Protein AF-A0A529XU99-F1 (afdb_monomer)

Radius of gyration: 20.39 Å; Cα contacts (8 Å, |Δi|>4): 176; chains: 1; bounding box: 46×32×47 Å

Solvent-accessible surface area (backbone atoms only — not comparable to full-atom values): 8512 Å² total; per-residue (Å²): 98,30,44,74,54,90,77,90,77,83,82,65,73,40,32,42,49,57,41,41,76,66,54,36,42,45,54,84,73,54,82,78,92,60,49,77,47,51,25,31,79,44,50,91,57,46,89,79,16,44,27,32,71,45,37,67,66,47,60,56,48,22,73,78,47,86,37,72,70,56,31,48,51,54,52,52,50,54,39,48,76,72,68,47,88,73,72,83,51,62,71,79,56,102,57,86,79,72,53,62,68,52,33,20,50,49,45,46,52,37,30,78,71,72,48,38,88,78,82,66,75,37,70,82,44,71,67,52,50,52,22,50,28,54,48,25,54,74,74,73,46,80,72,118

Mean predicted aligned error: 6.51 Å

Nearest PDB structures (foldseek):
  5ao8-assembly1_A  TM=6.076E-01  e=9.951E-11  Pseudomonas aeruginosa
  7qvd-assembly1_AAA  TM=6.090E-01  e=4.321E-11  Pseudomonas aeruginosa
  5ao7-assembly1_A  TM=6.031E-01  e=8.817E-10  Pseudomonas aeruginosa
  6tci-assembly1_A  TM=9.552E-01  e=7.234E-02  Bacillus cereus ATCC 14579
  4c2f-assembly1_A  TM=7.646E-01  e=6.409E-01  Bacillus subtilis subsp. subtilis str. 168

Sequence (144 aa):
EVTIPAGKLPGGAKTIAQWQALGVVRASGKPFKNLTDKATLKVPDGRGGPAFLMIRNFSVIKAYNNADKYALAVGLLADEIAGGTGLVQDWQRPFTKLSFEERQELQKRLSEHGYYDGKFDGKIGDGSKAAIMAYQAKVGLTQD

Structure (mmCIF, N/CA/C/O backbone):
data_AF-A0A529XU99-F1
#
_entry.id   AF-A0A529XU99-F1
#
loop_
_atom_site.group_PDB
_atom_site.id
_atom_site.type_symbol
_atom_site.label_atom_id
_atom_site.label_alt_id
_atom_site.label_comp_id
_atom_site.label_asym_id
_atom_site.label_entity_id
_atom_site.label_seq_id
_atom_site.pdbx_PDB_ins_code
_atom_site.Cartn_x
_atom_site.Cartn_y
_atom_site.Cartn_z
_atom_site.occupancy
_a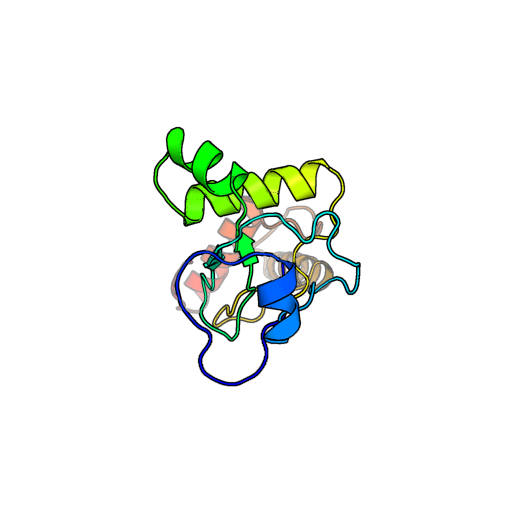tom_site.B_iso_or_equiv
_atom_site.auth_seq_id
_atom_site.auth_comp_id
_atom_site.auth_asym_id
_atom_site.auth_atom_id
_atom_site.pdbx_PDB_model_num
ATOM 1 N N . GLU A 1 1 ? 4.365 0.926 -7.347 1.00 95.94 1 GLU A N 1
ATOM 2 C CA . GLU A 1 1 ? 3.131 0.269 -7.819 1.00 95.94 1 GLU A CA 1
ATOM 3 C C . GLU A 1 1 ? 3.051 0.264 -9.346 1.00 95.94 1 GLU A C 1
ATOM 5 O O . GLU A 1 1 ? 3.596 1.166 -9.988 1.00 95.94 1 GLU A O 1
ATOM 10 N N . VAL A 1 2 ? 2.425 -0.760 -9.922 1.00 97.25 2 VAL A N 1
ATOM 11 C CA . VAL A 1 2 ? 2.213 -0.947 -11.362 1.00 97.25 2 VAL A CA 1
ATOM 12 C C . VAL A 1 2 ? 0.782 -1.394 -11.646 1.00 97.25 2 VAL A C 1
ATOM 14 O O . VAL A 1 2 ? 0.172 -2.050 -10.809 1.00 97.25 2 VAL A O 1
ATOM 17 N N . THR A 1 3 ? 0.278 -1.100 -12.841 1.00 96.94 3 THR A N 1
ATOM 18 C CA . THR A 1 3 ? -0.888 -1.793 -13.398 1.00 96.94 3 THR A CA 1
ATOM 19 C C . THR A 1 3 ? -0.415 -2.943 -14.283 1.00 96.94 3 THR A C 1
ATOM 21 O O . THR A 1 3 ? 0.680 -2.909 -14.856 1.00 96.94 3 THR A O 1
ATOM 24 N N . ILE A 1 4 ? -1.220 -4.003 -14.354 1.00 97.06 4 ILE A N 1
ATOM 25 C CA . ILE A 1 4 ? -0.891 -5.231 -15.083 1.00 97.06 4 ILE A CA 1
ATOM 26 C C . ILE A 1 4 ? -1.985 -5.548 -16.114 1.00 97.06 4 ILE A C 1
ATOM 28 O O . ILE A 1 4 ? -3.168 -5.451 -15.784 1.00 97.06 4 ILE A O 1
ATOM 32 N N . PRO A 1 5 ? -1.635 -5.953 -17.348 1.00 96.19 5 PRO A N 1
ATOM 33 C CA . PRO A 1 5 ? -2.618 -6.250 -18.387 1.00 96.19 5 PRO A CA 1
ATOM 34 C C . PRO A 1 5 ? -3.307 -7.580 -18.119 1.00 96.19 5 PRO A C 1
ATOM 36 O O . PRO A 1 5 ? -2.753 -8.430 -17.419 1.00 96.19 5 PRO A O 1
ATOM 39 N N . ALA A 1 6 ? -4.496 -7.776 -18.690 1.00 93.94 6 ALA A N 1
ATOM 40 C CA . ALA A 1 6 ? -5.258 -9.015 -18.561 1.00 93.94 6 ALA A CA 1
ATOM 41 C C . ALA A 1 6 ? -4.447 -10.259 -18.975 1.00 93.94 6 ALA A C 1
ATOM 43 O O . ALA A 1 6 ? -3.531 -10.196 -19.791 1.00 93.94 6 ALA A O 1
ATOM 44 N N . GLY A 1 7 ? -4.815 -11.411 -18.412 1.00 91.94 7 GLY A N 1
ATOM 45 C CA . GLY A 1 7 ? -4.169 -12.686 -18.714 1.00 91.94 7 GLY A CA 1
ATOM 46 C C . GLY A 1 7 ? -2.980 -13.027 -17.812 1.00 91.94 7 GLY A C 1
ATOM 47 O O . GLY A 1 7 ? -2.600 -12.292 -16.896 1.00 91.94 7 GLY A O 1
ATOM 48 N N . LYS A 1 8 ? -2.426 -14.222 -18.029 1.00 92.50 8 LYS A N 1
ATOM 49 C CA . LYS A 1 8 ? -1.350 -14.782 -17.208 1.00 92.50 8 LYS A CA 1
ATOM 50 C C . LYS A 1 8 ? -0.025 -14.099 -17.536 1.00 92.50 8 LYS A C 1
ATOM 52 O O . LYS A 1 8 ? 0.401 -14.085 -18.685 1.00 92.50 8 LYS A O 1
ATOM 57 N N . LEU A 1 9 ? 0.651 -13.603 -16.504 1.00 95.88 9 LEU A N 1
ATOM 58 C CA . LEU A 1 9 ? 2.009 -13.080 -16.614 1.00 95.88 9 LEU A CA 1
ATOM 59 C C . LEU A 1 9 ? 3.035 -14.143 -16.193 1.00 95.88 9 LEU A C 1
ATOM 61 O O . LEU A 1 9 ? 2.731 -15.002 -15.359 1.00 95.88 9 LEU A O 1
ATOM 65 N N . PRO A 1 10 ? 4.246 -14.116 -16.772 1.00 94.88 10 PRO A N 1
ATOM 66 C CA . PRO A 1 10 ? 5.308 -15.048 -16.417 1.00 94.88 10 PRO A CA 1
ATOM 67 C C . PRO A 1 10 ? 5.769 -14.849 -14.969 1.00 9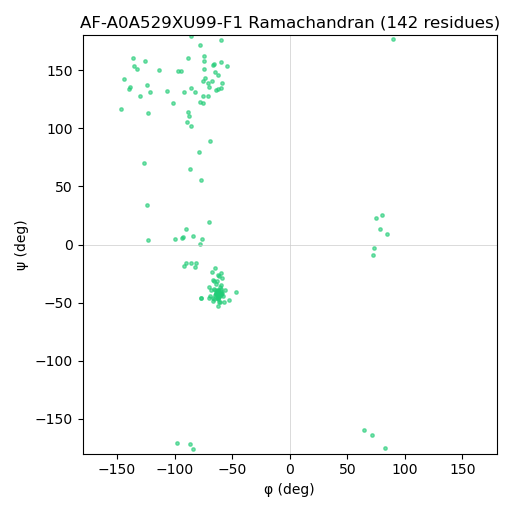4.88 10 PRO A C 1
ATOM 69 O O . PRO A 1 10 ? 5.778 -13.735 -14.457 1.00 94.88 10 PRO A O 1
ATOM 72 N N . GLY A 1 11 ? 6.195 -15.930 -14.316 1.00 93.56 11 GLY A N 1
ATOM 73 C CA . GLY A 1 11 ? 6.849 -15.854 -13.009 1.00 93.56 11 GLY A CA 1
ATOM 74 C C . GLY A 1 11 ? 8.320 -15.430 -13.102 1.00 93.56 11 GLY A C 1
ATOM 75 O O . GLY A 1 11 ? 8.911 -15.382 -14.184 1.00 93.56 11 GLY A O 1
ATOM 76 N N . GLY A 1 12 ? 8.924 -15.183 -11.939 1.00 94.81 12 GLY A N 1
ATOM 77 C CA . GLY A 1 12 ? 10.356 -14.912 -11.802 1.00 94.81 12 GLY A CA 1
ATOM 78 C C . GLY A 1 12 ? 10.768 -13.464 -12.083 1.00 94.81 12 GLY A C 1
ATOM 79 O O . GLY A 1 12 ? 9.942 -12.573 -12.275 1.00 94.81 12 GLY A O 1
ATOM 80 N N . ALA A 1 13 ? 12.081 -13.236 -12.064 1.00 97.12 13 ALA A N 1
ATOM 81 C CA . ALA A 1 13 ? 12.668 -11.920 -12.277 1.00 97.12 13 ALA A CA 1
ATOM 82 C C . ALA A 1 13 ? 12.858 -11.619 -13.772 1.00 97.12 13 ALA A C 1
ATOM 84 O O . ALA A 1 13 ? 13.387 -12.441 -14.522 1.00 97.12 13 ALA A O 1
ATOM 85 N N . LYS A 1 14 ? 12.485 -10.407 -14.186 1.00 98.31 14 LYS A N 1
ATOM 86 C CA . LYS A 1 14 ? 12.718 -9.852 -15.531 1.00 98.31 14 LYS A CA 1
ATOM 87 C C . LYS A 1 14 ? 13.190 -8.413 -15.424 1.00 98.31 14 LYS A C 1
ATOM 89 O O . LYS A 1 14 ? 13.002 -7.792 -14.377 1.00 98.31 14 LYS A O 1
ATOM 94 N N . THR A 1 15 ? 13.808 -7.885 -16.474 1.00 98.31 15 THR A N 1
ATOM 95 C CA . THR A 1 15 ? 14.136 -6.456 -16.498 1.00 98.31 15 THR A CA 1
ATOM 96 C C . THR A 1 15 ? 12.858 -5.620 -16.547 1.00 98.31 15 THR A C 1
ATOM 98 O O . THR A 1 15 ? 11.822 -6.080 -17.033 1.00 98.31 15 THR A O 1
ATOM 101 N N . ILE A 1 16 ? 12.913 -4.382 -16.063 1.00 98.19 16 ILE A N 1
ATOM 102 C CA . ILE A 1 16 ? 11.789 -3.449 -16.182 1.00 98.19 16 ILE A CA 1
ATOM 103 C C . ILE A 1 16 ? 11.370 -3.270 -17.653 1.00 98.19 16 ILE A C 1
ATOM 105 O O . ILE A 1 16 ? 10.175 -3.288 -17.935 1.00 98.19 16 ILE A O 1
ATOM 109 N N . ALA A 1 17 ? 12.317 -3.204 -18.598 1.00 98.25 17 ALA A N 1
ATOM 110 C CA . ALA A 1 17 ? 12.014 -3.156 -20.034 1.00 98.25 17 ALA A CA 1
ATOM 111 C C . ALA A 1 17 ? 11.185 -4.363 -20.507 1.00 98.25 17 ALA A C 1
ATOM 113 O O . ALA A 1 17 ? 10.209 -4.210 -21.236 1.00 98.25 17 ALA A O 1
ATOM 114 N N . GLN A 1 18 ? 11.546 -5.572 -20.065 1.00 98.38 18 GLN A N 1
ATOM 115 C CA . GLN A 1 18 ? 10.800 -6.788 -20.393 1.00 98.38 18 GLN A CA 1
ATOM 116 C C . GLN A 1 18 ? 9.396 -6.768 -19.783 1.00 98.38 18 GLN A C 1
ATOM 118 O O . GLN A 1 18 ? 8.447 -7.194 -20.430 1.00 98.38 18 GLN A O 1
ATOM 123 N N . TRP A 1 19 ? 9.242 -6.258 -18.558 1.00 98.31 19 TRP A N 1
ATOM 124 C CA . TRP A 1 19 ? 7.924 -6.078 -17.950 1.00 98.31 19 TRP A CA 1
ATOM 125 C C . TRP A 1 19 ? 7.062 -5.072 -18.716 1.00 98.31 19 TRP A C 1
ATOM 127 O O . TRP A 1 19 ? 5.886 -5.345 -18.947 1.00 98.31 19 TRP A O 1
ATOM 137 N N . GLN A 1 20 ? 7.641 -3.960 -19.171 1.00 97.31 20 GLN A N 1
ATOM 138 C CA . GLN A 1 20 ? 6.934 -2.994 -20.013 1.00 97.31 20 GLN A CA 1
ATOM 139 C C . GLN A 1 20 ? 6.509 -3.588 -21.355 1.00 97.31 20 GLN A C 1
ATOM 141 O O . GLN A 1 20 ? 5.377 -3.372 -21.776 1.00 97.31 20 GLN A O 1
ATOM 146 N N . ALA A 1 21 ? 7.368 -4.386 -21.995 1.00 97.38 21 ALA A N 1
ATOM 147 C CA . ALA A 1 21 ? 7.021 -5.102 -23.224 1.00 97.38 21 ALA A CA 1
ATOM 148 C C . ALA A 1 21 ? 5.873 -6.109 -23.017 1.00 97.38 21 ALA A C 1
ATOM 150 O O . ALA A 1 21 ? 5.126 -6.400 -23.945 1.00 97.38 21 ALA A O 1
ATOM 151 N N . LEU A 1 22 ? 5.703 -6.608 -21.789 1.00 97.69 22 LEU A N 1
ATOM 152 C CA . LEU A 1 22 ? 4.570 -7.439 -21.380 1.00 97.69 22 LEU A CA 1
ATOM 153 C C . LEU A 1 22 ? 3.336 -6.620 -20.970 1.00 97.69 22 LEU A C 1
ATOM 155 O O . LEU A 1 22 ? 2.393 -7.208 -20.455 1.00 97.69 22 LEU A O 1
ATOM 159 N N . GLY A 1 23 ? 3.339 -5.296 -21.156 1.00 96.75 23 GLY A N 1
ATOM 160 C CA . GLY A 1 23 ? 2.224 -4.391 -20.865 1.00 96.75 23 GLY A CA 1
ATOM 161 C C . GLY A 1 23 ? 2.129 -3.916 -19.412 1.00 96.75 23 GLY A C 1
ATOM 162 O O . GLY A 1 23 ? 1.139 -3.288 -19.045 1.00 96.75 23 GLY A O 1
ATOM 163 N N . VAL A 1 24 ? 3.129 -4.196 -18.569 1.00 97.44 24 VAL A N 1
ATOM 164 C CA . VAL A 1 24 ? 3.175 -3.682 -17.191 1.00 97.44 24 VAL A CA 1
ATOM 165 C C . VAL A 1 24 ? 3.631 -2.224 -17.202 1.00 97.44 24 VAL A C 1
ATOM 167 O O . VAL A 1 24 ? 4.733 -1.915 -17.658 1.00 97.44 24 VAL A O 1
ATOM 170 N N . VAL A 1 25 ? 2.826 -1.321 -16.647 1.00 96.00 25 VAL A N 1
ATOM 171 C CA . VAL A 1 25 ? 3.134 0.120 -16.607 1.00 96.00 25 VAL A CA 1
ATOM 172 C C . VAL A 1 25 ? 3.073 0.653 -15.181 1.00 96.00 25 VAL A C 1
ATOM 174 O O . VAL A 1 25 ? 2.455 0.048 -14.308 1.00 96.00 25 VAL A O 1
ATOM 177 N N . ARG A 1 26 ? 3.737 1.779 -14.892 1.00 95.56 26 ARG A N 1
ATOM 178 C CA . ARG A 1 26 ? 3.612 2.403 -13.565 1.00 95.56 26 ARG A CA 1
ATOM 179 C C . ARG A 1 26 ? 2.181 2.870 -13.340 1.00 95.56 26 ARG A C 1
ATOM 181 O O . ARG A 1 26 ? 1.640 3.592 -14.170 1.00 95.56 26 ARG A O 1
ATOM 188 N N . ALA A 1 27 ? 1.634 2.556 -12.167 1.00 95.38 27 ALA A N 1
ATOM 189 C CA . ALA A 1 27 ? 0.288 2.983 -11.795 1.00 95.38 27 ALA A CA 1
ATOM 190 C C . ALA A 1 27 ? 0.166 4.515 -11.712 1.00 95.38 27 ALA A C 1
ATOM 192 O O . ALA A 1 27 ? -0.863 5.074 -12.058 1.00 95.38 27 ALA A O 1
ATOM 193 N N . SER A 1 28 ? 1.248 5.211 -11.347 1.00 90.69 28 SER A N 1
ATOM 194 C CA . SER A 1 28 ? 1.283 6.677 -11.284 1.00 90.69 28 SER A CA 1
ATOM 195 C C . SER A 1 28 ? 1.420 7.381 -12.642 1.00 90.69 28 SER A C 1
ATOM 197 O O . SER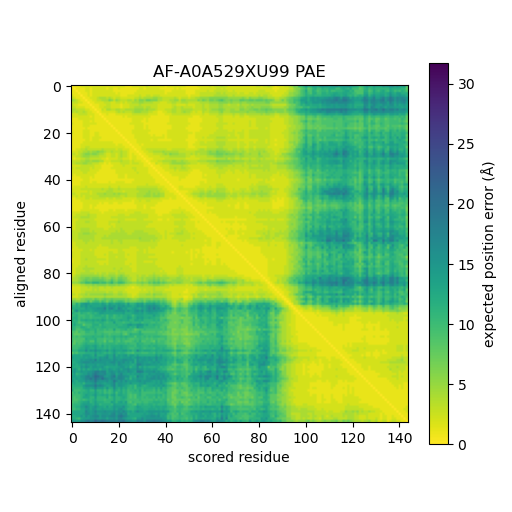 A 1 28 ? 1.573 8.599 -12.674 1.00 90.69 28 SER A O 1
ATOM 199 N N . GLY A 1 29 ? 1.489 6.644 -13.758 1.00 90.44 29 GLY A N 1
ATOM 200 C CA . GLY A 1 29 ? 1.712 7.197 -15.102 1.00 90.44 29 GLY A CA 1
ATOM 201 C C . GLY A 1 29 ? 3.135 7.709 -15.381 1.00 90.44 29 GLY A C 1
ATOM 202 O O . GLY A 1 29 ? 3.473 7.999 -16.525 1.00 90.44 29 GLY A O 1
ATOM 203 N N . LYS A 1 30 ? 4.010 7.792 -14.368 1.00 89.88 30 LYS A N 1
ATOM 204 C CA . LYS A 1 30 ? 5.411 8.226 -14.527 1.00 89.88 30 LYS A CA 1
ATOM 205 C C . LYS A 1 30 ? 6.276 7.137 -15.190 1.00 89.88 30 LYS A C 1
ATOM 207 O O . LYS A 1 30 ? 6.041 5.951 -14.957 1.00 89.88 30 LYS A O 1
ATOM 212 N N . PRO A 1 31 ? 7.340 7.488 -15.935 1.00 91.88 31 PRO A N 1
ATOM 213 C CA . PRO A 1 31 ? 8.261 6.493 -16.480 1.00 91.88 31 PRO A CA 1
ATOM 214 C C . PRO A 1 31 ? 9.028 5.749 -15.374 1.00 91.88 31 PRO A C 1
ATOM 216 O O . PRO A 1 31 ? 9.237 6.246 -14.261 1.00 91.88 31 PRO A O 1
ATOM 219 N N . PHE A 1 32 ? 9.482 4.529 -15.666 1.00 93.44 32 PHE A N 1
ATOM 220 C CA . PHE A 1 32 ? 10.480 3.871 -14.823 1.00 93.44 32 PHE A CA 1
ATOM 221 C C . PHE A 1 32 ? 11.845 4.549 -14.989 1.00 93.44 32 PHE A C 1
ATOM 223 O O . PHE A 1 32 ? 12.228 4.890 -16.100 1.00 93.44 32 PHE A O 1
ATOM 230 N N . LYS A 1 33 ? 12.580 4.724 -13.882 1.00 91.50 33 LYS A N 1
ATOM 231 C CA . LYS A 1 33 ? 13.902 5.372 -13.892 1.00 91.50 33 LYS A CA 1
ATOM 232 C C . LYS A 1 33 ? 14.970 4.507 -14.575 1.00 91.50 33 LYS A C 1
ATOM 234 O O . LYS A 1 33 ? 15.699 5.003 -15.420 1.00 91.50 33 LYS A O 1
ATOM 239 N N . ASN A 1 34 ? 15.018 3.217 -14.235 1.00 94.75 34 ASN A N 1
ATOM 240 C CA . ASN A 1 34 ? 16.030 2.277 -14.715 1.00 94.75 34 ASN A CA 1
ATOM 241 C C . ASN A 1 34 ? 15.357 1.088 -15.402 1.00 94.75 34 ASN A C 1
ATOM 243 O O . ASN A 1 34 ? 14.681 0.288 -14.754 1.00 94.75 34 ASN A O 1
ATOM 247 N N . LEU A 1 35 ? 15.544 0.957 -16.714 1.00 96.50 35 LEU A N 1
ATOM 248 C CA . LEU A 1 35 ? 14.899 -0.103 -17.497 1.00 96.50 35 LEU A CA 1
ATOM 249 C C . LEU A 1 35 ? 15.627 -1.454 -17.423 1.00 96.50 35 LEU A C 1
ATOM 251 O O . LEU A 1 35 ? 15.038 -2.501 -17.699 1.00 96.50 35 LEU A O 1
ATOM 255 N N . THR A 1 36 ? 16.899 -1.436 -17.031 1.00 97.50 36 THR A N 1
ATOM 256 C CA . THR A 1 36 ? 17.767 -2.614 -16.909 1.00 97.50 36 THR A CA 1
ATOM 257 C C . THR A 1 36 ? 17.635 -3.320 -15.561 1.00 97.50 36 THR A C 1
ATOM 259 O O . THR A 1 36 ? 18.032 -4.482 -15.446 1.00 97.50 36 THR A O 1
ATOM 262 N N . ASP A 1 37 ? 17.039 -2.663 -14.560 1.00 97.06 37 ASP A N 1
ATOM 263 C CA . ASP A 1 37 ? 16.830 -3.246 -13.238 1.00 97.06 37 ASP A CA 1
ATOM 264 C C . ASP A 1 37 ? 15.977 -4.508 -13.340 1.00 97.06 37 ASP A C 1
ATOM 266 O O . ASP A 1 37 ? 14.950 -4.542 -14.021 1.00 97.06 37 ASP A O 1
ATOM 270 N N . LYS A 1 38 ? 16.393 -5.562 -12.635 1.00 97.88 38 LYS A N 1
ATOM 271 C CA . LYS A 1 38 ? 15.585 -6.773 -12.503 1.00 97.88 38 LYS A CA 1
ATOM 272 C C . LYS A 1 38 ? 14.558 -6.590 -11.397 1.00 97.88 38 LYS A C 1
ATOM 274 O O . LYS A 1 38 ? 14.904 -6.219 -10.275 1.00 97.88 38 LYS A O 1
ATOM 279 N N . ALA A 1 39 ? 13.315 -6.930 -11.707 1.00 97.88 39 ALA A N 1
ATOM 280 C CA . ALA A 1 39 ? 12.217 -6.928 -10.764 1.00 97.88 39 ALA A CA 1
ATOM 281 C C . ALA A 1 39 ? 11.403 -8.219 -10.842 1.00 97.88 39 ALA A C 1
ATOM 283 O O . ALA A 1 39 ? 11.286 -8.842 -11.900 1.00 97.88 39 ALA A O 1
ATOM 284 N N . THR A 1 40 ? 10.808 -8.589 -9.713 1.00 97.56 40 THR A N 1
ATOM 285 C CA . THR A 1 40 ? 9.803 -9.653 -9.626 1.00 97.56 40 THR A CA 1
ATOM 286 C C . THR A 1 40 ? 8.436 -9.024 -9.411 1.00 97.56 40 THR A C 1
ATOM 288 O O . THR A 1 40 ? 8.282 -8.173 -8.534 1.00 97.56 40 THR A O 1
ATOM 291 N N . LEU A 1 41 ? 7.442 -9.452 -10.187 1.00 97.44 41 LEU A N 1
ATOM 292 C CA . LEU A 1 41 ? 6.061 -9.033 -9.984 1.00 97.44 41 LEU A CA 1
ATOM 293 C C .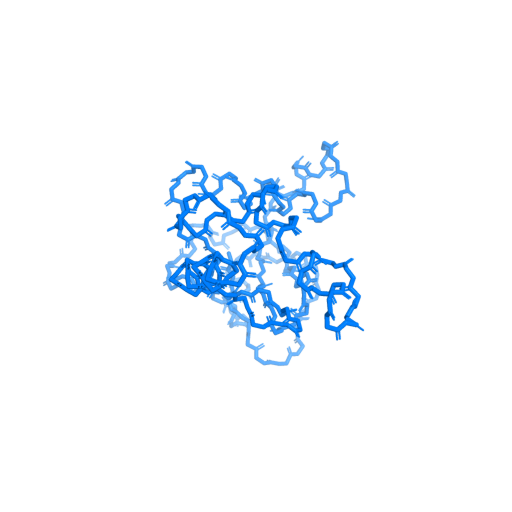 LEU A 1 41 ? 5.495 -9.665 -8.705 1.00 97.44 41 LEU A C 1
ATOM 295 O O . LEU A 1 41 ? 5.549 -10.883 -8.522 1.00 97.44 41 LEU A O 1
ATOM 299 N N . LYS A 1 42 ? 4.935 -8.832 -7.830 1.00 96.38 42 LYS A N 1
ATOM 300 C CA . LYS A 1 42 ? 4.215 -9.228 -6.619 1.00 96.38 42 LYS A CA 1
ATOM 301 C C . LYS A 1 42 ? 2.790 -8.686 -6.672 1.00 96.38 42 LYS A C 1
ATOM 303 O O . LYS A 1 42 ? 2.585 -7.505 -6.937 1.00 96.38 42 LYS A O 1
ATOM 308 N N . VAL A 1 43 ? 1.835 -9.570 -6.402 1.00 95.62 43 VAL A N 1
ATOM 309 C CA . VAL A 1 43 ? 0.385 -9.317 -6.386 1.00 95.62 43 VAL A CA 1
ATOM 310 C C . VAL A 1 43 ? -0.179 -9.774 -5.032 1.00 95.62 43 VAL A C 1
ATOM 312 O O . VAL A 1 43 ? -0.795 -10.834 -4.945 1.00 95.62 43 VAL A O 1
ATOM 315 N N . PRO A 1 44 ? 0.138 -9.053 -3.939 1.00 93.19 44 PRO A N 1
ATOM 316 C CA . PRO A 1 44 ? -0.144 -9.492 -2.566 1.00 93.19 44 PRO A CA 1
ATOM 317 C C . PRO A 1 44 ? -1.629 -9.724 -2.268 1.00 93.19 44 PRO A C 1
ATOM 319 O O . PRO A 1 44 ? -1.942 -10.509 -1.380 1.00 93.19 44 PRO A O 1
ATOM 322 N N . ASP A 1 45 ? -2.510 -9.075 -3.023 1.00 91.94 45 ASP A N 1
ATOM 323 C CA . ASP A 1 45 ? -3.966 -9.145 -2.886 1.00 91.94 45 ASP A CA 1
ATOM 324 C C . ASP A 1 45 ? -4.627 -9.585 -4.204 1.00 91.94 45 ASP A C 1
ATOM 326 O O . ASP A 1 45 ? -5.677 -9.113 -4.637 1.00 91.94 45 ASP A O 1
ATOM 330 N N . GLY A 1 46 ? -3.922 -10.455 -4.930 1.00 90.94 46 GLY A N 1
ATOM 331 C CA . GLY A 1 46 ? -4.330 -10.876 -6.260 1.00 90.94 46 GLY A CA 1
ATOM 332 C C . GLY A 1 46 ? -4.321 -9.726 -7.270 1.00 90.94 46 GLY A C 1
ATOM 333 O O . GLY A 1 46 ? -3.626 -8.724 -7.119 1.00 90.94 46 GLY A O 1
ATOM 334 N N . ARG A 1 47 ? -5.058 -9.912 -8.368 1.00 91.00 47 ARG A N 1
ATOM 335 C CA . ARG A 1 47 ? -5.063 -8.976 -9.506 1.00 91.00 47 ARG A CA 1
ATOM 336 C C . ARG A 1 47 ? -5.972 -7.766 -9.316 1.00 91.00 47 ARG A C 1
ATOM 338 O O . ARG A 1 47 ? -5.882 -6.837 -10.110 1.00 91.00 47 ARG A O 1
ATOM 345 N N . GLY A 1 48 ? -6.880 -7.831 -8.347 1.00 89.25 48 GLY A N 1
ATOM 346 C CA . GLY A 1 48 ? -7.839 -6.768 -8.077 1.00 89.25 48 GLY A CA 1
ATOM 347 C C . GLY A 1 48 ? -7.339 -5.723 -7.078 1.00 89.25 48 GLY A C 1
ATOM 348 O O . GLY A 1 48 ? -7.908 -4.635 -7.018 1.00 89.25 48 GLY A O 1
ATOM 349 N N . GLY A 1 49 ? -6.278 -6.038 -6.333 1.00 92.50 49 GLY A N 1
ATOM 350 C CA . GLY A 1 49 ? -5.561 -5.097 -5.478 1.00 92.50 49 GLY A CA 1
ATOM 351 C C . GLY A 1 49 ? -4.301 -4.524 -6.145 1.00 92.50 49 GLY A C 1
ATOM 352 O O . GLY A 1 49 ? -4.055 -4.745 -7.338 1.00 92.50 49 GLY A O 1
ATOM 353 N N . PRO A 1 50 ? -3.467 -3.800 -5.382 1.00 96.06 50 PRO A N 1
ATOM 354 C CA . PRO A 1 50 ? -2.253 -3.188 -5.903 1.00 96.06 50 PRO A CA 1
ATOM 355 C C . PRO A 1 50 ? -1.210 -4.234 -6.314 1.00 96.06 50 PRO A C 1
ATOM 357 O O . PRO A 1 50 ? -0.960 -5.223 -5.616 1.00 96.06 50 PRO A O 1
ATOM 360 N N . ALA A 1 51 ? -0.533 -3.972 -7.433 1.00 97.38 51 ALA A N 1
ATOM 361 C CA . ALA A 1 51 ? 0.570 -4.785 -7.933 1.00 97.38 51 ALA A CA 1
ATOM 362 C C . ALA A 1 51 ? 1.899 -4.018 -7.890 1.00 97.38 51 ALA A C 1
ATOM 364 O O . ALA A 1 51 ? 1.965 -2.794 -8.033 1.00 97.38 51 ALA A O 1
ATOM 365 N N . PHE A 1 52 ? 3.003 -4.744 -7.713 1.00 97.44 52 PHE A N 1
ATOM 366 C CA . PHE A 1 52 ? 4.319 -4.144 -7.506 1.00 97.44 52 PHE A CA 1
ATOM 367 C C . PHE A 1 52 ? 5.409 -4.882 -8.279 1.00 97.44 52 PHE A C 1
ATOM 369 O O . PHE A 1 52 ? 5.503 -6.106 -8.230 1.00 97.44 52 PHE A O 1
ATOM 376 N N . LEU A 1 53 ? 6.290 -4.126 -8.933 1.00 97.62 53 LEU A N 1
ATOM 377 C CA . LEU A 1 53 ? 7.574 -4.639 -9.405 1.00 97.62 53 LEU A CA 1
ATOM 378 C C . LEU A 1 53 ? 8.617 -4.447 -8.301 1.00 97.62 53 LEU A C 1
ATOM 380 O O . LEU A 1 53 ? 9.071 -3.330 -8.058 1.00 97.62 53 LEU A O 1
ATOM 384 N N . MET A 1 54 ? 8.986 -5.542 -7.636 1.00 96.69 54 MET A N 1
ATOM 385 C CA . MET A 1 54 ? 9.961 -5.545 -6.546 1.00 96.69 54 MET A CA 1
ATOM 386 C C . MET A 1 54 ? 11.376 -5.721 -7.082 1.00 96.69 54 MET A C 1
ATOM 388 O O . MET A 1 54 ? 11.714 -6.781 -7.612 1.00 96.69 54 MET A O 1
ATOM 392 N N . ILE A 1 55 ? 12.195 -4.683 -6.930 1.00 96.19 55 ILE A N 1
ATOM 393 C CA . ILE A 1 55 ? 13.613 -4.670 -7.311 1.00 96.19 55 ILE A CA 1
ATOM 394 C C . ILE A 1 55 ? 14.508 -5.230 -6.196 1.00 96.19 55 ILE A C 1
ATOM 396 O O . ILE A 1 55 ? 14.037 -5.570 -5.112 1.00 96.19 55 ILE A O 1
ATOM 400 N N . ARG A 1 56 ? 15.824 -5.283 -6.444 1.00 95.75 56 ARG A N 1
ATOM 401 C CA . ARG A 1 56 ? 16.839 -5.833 -5.525 1.00 95.75 56 ARG A CA 1
ATOM 402 C C . ARG A 1 56 ? 16.705 -5.354 -4.074 1.00 95.75 56 ARG A C 1
ATOM 404 O O . ARG A 1 56 ? 16.849 -6.172 -3.170 1.00 95.75 56 ARG A O 1
ATOM 411 N N . ASN A 1 57 ? 16.398 -4.075 -3.846 1.00 95.00 57 ASN A N 1
ATOM 412 C CA . ASN A 1 57 ? 16.272 -3.524 -2.491 1.00 95.00 57 ASN A CA 1
ATOM 413 C C . ASN A 1 57 ? 15.165 -4.196 -1.667 1.00 95.00 57 ASN A C 1
ATOM 415 O O . ASN A 1 57 ? 15.297 -4.298 -0.453 1.00 95.00 57 ASN A O 1
ATOM 419 N N . PHE A 1 58 ? 14.127 -4.740 -2.305 1.00 96.56 58 PHE A N 1
ATOM 420 C CA . PHE A 1 58 ? 13.112 -5.528 -1.608 1.00 96.56 58 PHE A CA 1
ATOM 421 C C . PHE A 1 58 ? 13.721 -6.772 -0.947 1.00 96.56 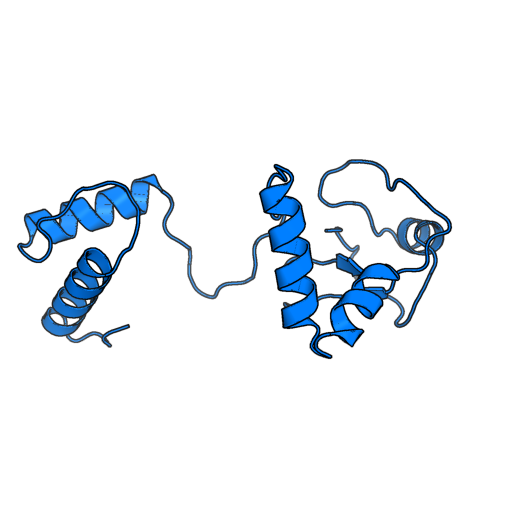58 PHE A C 1
ATOM 423 O O . PHE A 1 58 ? 13.461 -7.051 0.220 1.00 96.56 58 PHE A O 1
ATOM 430 N N . SER A 1 59 ? 14.598 -7.488 -1.658 1.00 94.06 59 SER A N 1
ATOM 431 C CA . SER A 1 59 ? 15.319 -8.639 -1.101 1.00 94.06 59 SER A CA 1
ATOM 432 C C . SER A 1 59 ? 16.307 -8.238 -0.004 1.00 94.06 59 SER A C 1
ATOM 434 O O . SER A 1 59 ? 16.530 -9.018 0.915 1.00 94.06 59 SER A O 1
ATOM 436 N N . VAL A 1 60 ? 16.875 -7.029 -0.075 1.00 97.19 60 VAL A N 1
ATOM 437 C CA . VAL A 1 60 ? 17.749 -6.490 0.981 1.00 97.19 60 VAL A CA 1
ATOM 438 C C . VAL A 1 60 ? 16.954 -6.240 2.262 1.00 97.19 60 VAL A C 1
ATOM 440 O O . VAL A 1 60 ? 17.374 -6.683 3.323 1.00 97.19 60 VAL A O 1
ATOM 443 N N . ILE A 1 61 ? 15.770 -5.626 2.173 1.00 97.19 61 ILE A N 1
ATOM 444 C CA . ILE A 1 61 ? 14.880 -5.446 3.335 1.00 97.19 61 ILE A CA 1
ATOM 445 C C . ILE A 1 61 ? 14.489 -6.806 3.927 1.00 97.19 61 ILE A C 1
ATOM 447 O O . ILE A 1 61 ? 14.483 -6.989 5.143 1.00 97.19 61 ILE A O 1
ATOM 451 N N . LYS A 1 62 ? 14.228 -7.798 3.069 1.00 96.06 62 LYS A N 1
ATOM 452 C CA . LYS A 1 62 ? 13.912 -9.160 3.511 1.00 96.06 62 LYS A CA 1
ATOM 453 C C . LYS A 1 62 ? 15.055 -9.878 4.228 1.00 96.06 62 LYS A C 1
ATOM 455 O O . LYS A 1 62 ? 14.788 -10.837 4.945 1.00 96.06 62 LYS A O 1
ATOM 460 N N . ALA A 1 63 ? 16.304 -9.446 4.057 1.00 96.31 63 ALA A N 1
ATOM 461 C CA . ALA A 1 63 ? 17.420 -9.998 4.821 1.00 96.31 63 ALA A CA 1
ATOM 462 C C . ALA A 1 63 ? 17.330 -9.630 6.314 1.00 96.31 63 ALA A C 1
ATOM 464 O O . ALA A 1 63 ? 17.858 -10.359 7.146 1.00 96.31 63 ALA A O 1
ATOM 465 N N . TYR A 1 64 ? 16.627 -8.542 6.652 1.00 96.25 64 TYR A N 1
ATOM 466 C CA . TYR A 1 64 ? 16.323 -8.175 8.035 1.00 96.25 64 TYR A CA 1
ATOM 467 C C . TYR A 1 64 ? 15.186 -9.032 8.610 1.00 96.25 64 TYR A C 1
ATOM 469 O O . TYR A 1 64 ? 15.280 -9.555 9.716 1.00 96.25 64 TYR A O 1
ATOM 477 N N . ASN A 1 65 ? 14.111 -9.205 7.838 1.00 96.38 65 ASN A N 1
ATOM 478 C CA . ASN A 1 65 ? 13.007 -10.104 8.160 1.00 96.38 65 ASN A CA 1
ATOM 479 C C . ASN A 1 65 ? 12.438 -10.695 6.866 1.00 96.38 65 ASN A C 1
ATOM 481 O O . ASN A 1 65 ? 11.903 -9.969 6.023 1.00 96.38 65 ASN A O 1
ATOM 485 N N . ASN A 1 66 ? 12.540 -12.019 6.716 1.00 96.12 66 ASN A N 1
ATOM 486 C CA . ASN A 1 66 ? 12.211 -12.737 5.484 1.00 96.12 66 ASN A CA 1
ATOM 487 C C . ASN A 1 66 ? 10.694 -12.920 5.273 1.00 96.12 66 ASN A C 1
ATOM 489 O O . ASN A 1 66 ? 10.203 -14.028 5.065 1.00 96.12 66 ASN A O 1
ATOM 493 N N . ALA A 1 67 ? 9.945 -11.819 5.281 1.00 95.44 67 ALA A N 1
ATOM 494 C CA . ALA A 1 67 ? 8.513 -11.782 5.028 1.00 95.44 67 ALA A CA 1
ATOM 495 C C . ALA A 1 67 ? 8.172 -10.714 3.978 1.00 95.44 67 ALA A C 1
ATOM 497 O O . ALA A 1 67 ? 8.522 -9.543 4.118 1.00 95.44 67 ALA A O 1
ATOM 498 N N . ASP A 1 68 ? 7.435 -11.100 2.930 1.00 94.19 68 ASP A N 1
ATOM 499 C CA . ASP A 1 68 ? 7.042 -10.175 1.854 1.00 94.19 68 ASP A CA 1
ATOM 500 C C . ASP A 1 68 ? 6.155 -9.034 2.376 1.00 94.19 68 ASP A C 1
ATOM 502 O O . ASP A 1 68 ? 6.335 -7.888 1.972 1.00 94.19 68 ASP A O 1
ATOM 506 N N . LYS A 1 69 ? 5.232 -9.333 3.304 1.00 94.44 69 LYS A N 1
ATOM 507 C CA . LYS A 1 69 ? 4.365 -8.324 3.936 1.00 94.44 69 LYS A CA 1
ATOM 508 C C . LYS A 1 69 ? 5.177 -7.292 4.718 1.00 94.44 69 LYS A C 1
ATOM 510 O O . LYS A 1 69 ? 4.905 -6.103 4.608 1.00 94.44 69 LYS A O 1
ATOM 515 N N . TYR A 1 70 ? 6.191 -7.746 5.458 1.00 96.12 70 TYR A N 1
ATOM 516 C CA . TYR A 1 70 ? 7.092 -6.867 6.200 1.00 96.12 70 TYR A CA 1
ATOM 517 C C . TYR A 1 70 ? 7.862 -5.947 5.250 1.00 96.12 70 TYR A C 1
ATOM 519 O O . TYR A 1 70 ? 7.803 -4.729 5.387 1.00 96.12 70 TYR A O 1
ATOM 527 N N . ALA A 1 71 ? 8.530 -6.516 4.244 1.00 97.31 71 ALA A N 1
ATOM 528 C CA . ALA A 1 71 ? 9.331 -5.726 3.316 1.00 97.31 71 ALA A CA 1
ATOM 529 C C . ALA A 1 71 ? 8.484 -4.746 2.492 1.00 97.31 71 ALA A C 1
ATOM 531 O O . ALA A 1 71 ? 8.928 -3.634 2.210 1.00 97.31 71 ALA A O 1
ATOM 532 N N . LEU A 1 72 ? 7.251 -5.133 2.147 1.00 96.50 72 LEU A N 1
ATOM 533 C CA . LEU A 1 72 ? 6.301 -4.240 1.497 1.00 96.50 72 LEU A CA 1
ATOM 534 C C . LEU A 1 72 ? 5.892 -3.094 2.426 1.00 96.50 72 LEU A C 1
ATOM 536 O O . LEU A 1 72 ? 5.932 -1.947 1.997 1.00 96.50 72 LEU A O 1
ATOM 540 N N . ALA A 1 73 ? 5.552 -3.380 3.685 1.00 95.44 73 ALA A N 1
ATOM 541 C CA . ALA A 1 73 ? 5.188 -2.352 4.657 1.00 95.44 73 ALA A CA 1
ATOM 542 C C . ALA A 1 73 ? 6.328 -1.347 4.890 1.00 95.44 73 ALA A C 1
ATOM 544 O O . ALA A 1 73 ? 6.082 -0.146 4.895 1.00 95.44 73 ALA A O 1
ATOM 545 N N . VAL A 1 74 ? 7.575 -1.820 5.006 1.00 97.56 74 VAL A N 1
ATOM 546 C CA . VAL A 1 74 ? 8.762 -0.954 5.124 1.00 97.56 74 VAL A CA 1
ATOM 547 C C . VAL A 1 74 ? 8.925 -0.062 3.893 1.00 97.56 74 VAL A C 1
ATOM 549 O O . VAL A 1 74 ? 9.161 1.133 4.038 1.00 97.56 74 VAL A O 1
ATOM 552 N N . GLY A 1 75 ? 8.778 -0.620 2.686 1.00 95.75 75 GLY A N 1
ATOM 553 C CA . GLY A 1 75 ? 8.867 0.151 1.445 1.00 95.75 75 GLY A CA 1
ATOM 554 C C . GLY A 1 75 ? 7.779 1.221 1.333 1.00 95.75 75 GLY A C 1
ATOM 555 O O . GLY A 1 75 ? 8.088 2.370 1.040 1.00 95.75 75 GLY A O 1
ATOM 556 N N . LEU A 1 76 ? 6.527 0.861 1.632 1.00 95.25 76 LEU A N 1
ATOM 557 C CA . LEU A 1 76 ? 5.404 1.802 1.616 1.00 95.25 76 LEU A CA 1
ATOM 558 C C . LEU A 1 76 ? 5.580 2.910 2.660 1.00 95.25 76 LEU A C 1
ATOM 560 O O . LEU A 1 76 ? 5.384 4.075 2.343 1.00 95.25 76 LEU A O 1
ATOM 564 N N . LEU A 1 77 ? 6.009 2.571 3.879 1.00 95.62 77 LEU A N 1
ATOM 565 C CA . LEU A 1 77 ? 6.285 3.563 4.917 1.00 95.62 77 LEU A CA 1
ATOM 566 C C . LEU A 1 77 ? 7.409 4.524 4.507 1.00 95.62 77 LEU A C 1
ATOM 568 O O . LEU A 1 77 ? 7.303 5.723 4.742 1.00 95.62 77 LEU A O 1
ATOM 572 N N . ALA A 1 78 ? 8.480 4.015 3.892 1.00 95.94 78 ALA A N 1
ATOM 573 C CA . ALA A 1 78 ? 9.570 4.855 3.405 1.00 95.94 78 ALA A CA 1
ATOM 574 C C . ALA A 1 78 ? 9.099 5.827 2.308 1.00 95.94 78 ALA A C 1
ATOM 576 O O . ALA A 1 78 ? 9.489 6.994 2.329 1.00 95.94 78 ALA A O 1
ATOM 577 N N . ASP A 1 79 ? 8.237 5.367 1.394 1.00 93.00 79 ASP A N 1
ATOM 578 C CA . ASP A 1 79 ? 7.632 6.213 0.362 1.00 93.00 79 ASP A CA 1
ATOM 579 C C . ASP A 1 79 ? 6.737 7.306 0.981 1.00 93.00 79 ASP A C 1
ATOM 581 O O . ASP A 1 79 ? 6.833 8.463 0.578 1.00 93.00 79 ASP A O 1
ATOM 585 N N . GLU A 1 80 ? 5.922 6.978 1.991 1.00 93.25 80 GLU A N 1
ATOM 586 C CA . GLU A 1 80 ? 5.087 7.945 2.728 1.00 93.25 80 GLU A CA 1
ATOM 587 C C . GLU A 1 80 ? 5.931 9.001 3.459 1.00 93.25 80 GLU A C 1
ATOM 589 O O . GLU A 1 80 ? 5.683 10.199 3.331 1.00 93.25 80 GLU A O 1
ATOM 594 N N . ILE A 1 81 ? 6.985 8.583 4.171 1.00 95.38 81 ILE A N 1
ATOM 595 C CA . ILE A 1 81 ? 7.920 9.501 4.849 1.00 95.38 81 ILE A CA 1
ATOM 596 C C . ILE A 1 81 ? 8.591 10.446 3.840 1.00 95.38 81 ILE A C 1
ATOM 598 O O . ILE A 1 81 ? 8.827 11.613 4.146 1.00 95.38 81 ILE A O 1
ATOM 602 N N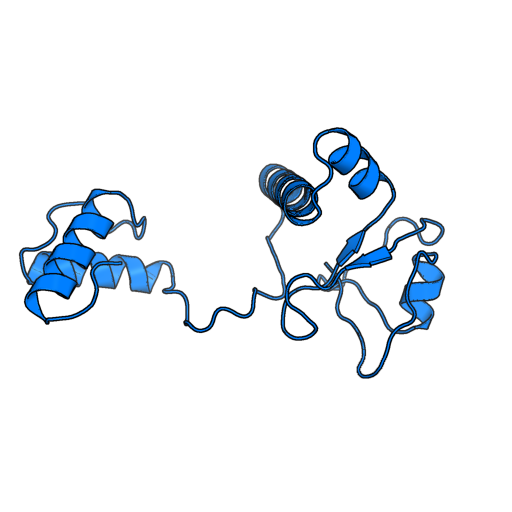 . ALA A 1 82 ? 8.871 9.967 2.625 1.00 94.50 82 ALA A N 1
ATOM 603 C CA . ALA A 1 82 ? 9.437 10.769 1.544 1.00 94.50 82 ALA A CA 1
ATOM 604 C C . ALA A 1 82 ? 8.417 11.703 0.852 1.00 94.50 82 ALA A C 1
ATOM 606 O O . ALA A 1 82 ? 8.769 12.359 -0.131 1.00 94.50 82 ALA A O 1
ATOM 607 N N . GLY A 1 83 ? 7.171 11.773 1.336 1.00 91.56 83 GLY A N 1
ATOM 608 C CA . GLY A 1 83 ? 6.107 12.598 0.758 1.00 91.56 83 GLY A CA 1
ATOM 609 C C . GLY A 1 83 ? 5.429 11.969 -0.462 1.00 91.56 83 GLY A C 1
ATOM 610 O O . GLY A 1 83 ? 4.923 12.681 -1.331 1.00 91.56 83 GLY A O 1
ATOM 611 N N . GLY A 1 84 ? 5.458 10.640 -0.571 1.00 86.56 84 GLY A N 1
ATOM 612 C CA . GLY A 1 84 ? 4.697 9.891 -1.562 1.00 86.56 84 GLY A CA 1
ATOM 613 C C . GLY A 1 84 ? 3.188 10.115 -1.427 1.00 86.56 84 GLY A C 1
ATOM 614 O O . GLY A 1 84 ? 2.679 10.485 -0.377 1.00 86.56 84 GLY A O 1
ATOM 615 N N . THR A 1 85 ? 2.454 9.884 -2.513 1.00 83.75 85 THR A N 1
ATOM 616 C CA . THR A 1 85 ? 0.996 10.094 -2.582 1.00 83.75 85 THR A CA 1
ATOM 617 C C . THR A 1 85 ? 0.185 8.853 -2.190 1.00 83.75 85 THR A C 1
ATOM 619 O O . THR A 1 85 ? -0.998 8.780 -2.511 1.00 83.75 85 THR A O 1
ATOM 622 N N . GLY A 1 86 ? 0.819 7.849 -1.581 1.00 89.19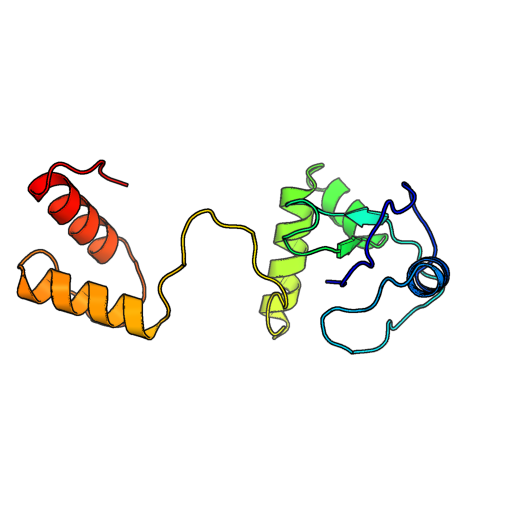 86 GLY A N 1
ATOM 623 C CA . GLY A 1 86 ? 0.220 6.544 -1.309 1.00 89.19 86 GLY A CA 1
ATOM 624 C C . GLY A 1 86 ? -0.007 5.663 -2.541 1.00 89.19 86 GLY A C 1
ATOM 625 O O . GLY A 1 86 ? 0.589 5.860 -3.606 1.00 89.19 86 GLY A O 1
ATOM 626 N N . LEU A 1 87 ? -0.846 4.640 -2.356 1.00 92.31 87 LEU A N 1
ATOM 627 C CA . LEU A 1 87 ? -1.237 3.693 -3.401 1.00 92.31 87 LEU A CA 1
ATOM 628 C C . LEU A 1 87 ? -2.241 4.324 -4.370 1.00 92.31 87 LEU A C 1
ATOM 630 O O . LEU A 1 87 ? -3.156 5.030 -3.957 1.00 92.31 87 LEU A O 1
ATOM 634 N N . VAL A 1 88 ? -2.087 4.026 -5.657 1.00 92.81 88 VAL A N 1
ATOM 635 C CA . VAL A 1 88 ? -3.027 4.392 -6.722 1.00 92.81 88 VAL A CA 1
ATOM 636 C C . VAL A 1 88 ? -4.244 3.466 -6.691 1.00 92.81 88 VAL A C 1
ATOM 638 O O . VAL A 1 88 ? -5.374 3.940 -6.761 1.00 92.81 88 VAL A O 1
ATOM 641 N N . GLN A 1 89 ? -4.017 2.158 -6.569 1.00 91.00 89 GLN A N 1
ATOM 642 C CA . GLN A 1 89 ? -5.036 1.135 -6.370 1.00 91.00 89 GLN A CA 1
ATOM 643 C C . GLN A 1 89 ? -5.059 0.726 -4.895 1.00 91.00 89 GLN A C 1
ATOM 645 O O . GLN A 1 89 ? -4.058 0.244 -4.359 1.00 91.00 89 GLN A O 1
ATOM 650 N N . ASP A 1 90 ? -6.206 0.881 -4.235 1.00 88.75 90 ASP A N 1
ATOM 651 C CA . ASP A 1 90 ? -6.366 0.379 -2.869 1.00 88.75 90 ASP A CA 1
ATOM 652 C C . ASP A 1 90 ? -6.510 -1.154 -2.856 1.00 88.75 90 ASP A C 1
ATOM 654 O O . ASP A 1 90 ? -6.783 -1.816 -3.861 1.00 88.75 90 ASP A O 1
ATOM 658 N N . TRP A 1 91 ? -6.299 -1.725 -1.681 1.00 90.19 91 TRP A N 1
ATOM 659 C CA . TRP A 1 91 ? -6.519 -3.131 -1.381 1.00 90.19 91 TRP A CA 1
ATOM 660 C C . TRP A 1 91 ? -7.999 -3.503 -1.543 1.00 90.19 91 TRP A C 1
ATOM 662 O O . TRP A 1 91 ? -8.884 -2.722 -1.192 1.00 90.19 91 TRP A O 1
ATOM 672 N N . GLN A 1 92 ? -8.281 -4.728 -1.985 1.00 85.25 92 GLN A N 1
ATOM 673 C CA . GLN A 1 92 ? -9.609 -5.327 -1.935 1.00 85.25 92 GLN A CA 1
ATOM 674 C C . GLN A 1 92 ? -9.980 -5.620 -0.486 1.00 85.25 92 GLN A C 1
ATOM 676 O O . GLN A 1 92 ? -9.732 -6.687 0.074 1.00 85.25 92 GLN A O 1
ATOM 681 N N . ARG A 1 93 ? -10.594 -4.630 0.146 1.00 81.94 93 ARG A N 1
ATOM 682 C CA . ARG A 1 93 ? -11.197 -4.776 1.463 1.00 81.94 93 ARG A CA 1
ATOM 683 C C . ARG A 1 93 ? -12.658 -5.156 1.240 1.00 81.94 93 ARG A C 1
ATOM 685 O O . ARG A 1 93 ? -13.329 -4.466 0.475 1.00 81.94 93 ARG A O 1
ATOM 692 N N . PRO A 1 94 ? -13.196 -6.195 1.902 1.00 80.44 94 PRO A N 1
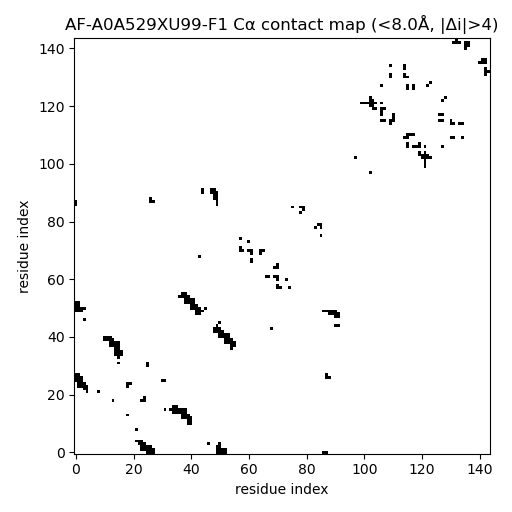ATOM 693 C CA . PRO A 1 94 ? -14.614 -6.556 1.790 1.00 80.44 94 PRO A CA 1
ATOM 694 C C . PRO A 1 94 ? -15.544 -5.527 2.465 1.00 80.44 94 PRO A C 1
ATOM 696 O O . PRO A 1 94 ? -16.680 -5.836 2.803 1.00 80.44 94 PRO A O 1
ATOM 699 N N . PHE A 1 95 ? -15.053 -4.311 2.697 1.00 80.38 95 PHE A N 1
ATOM 700 C CA . PHE A 1 95 ? -15.750 -3.205 3.316 1.00 80.38 95 PHE A CA 1
ATOM 701 C C . PHE A 1 95 ? -15.310 -1.906 2.642 1.00 80.38 95 PHE A C 1
ATOM 703 O O . PHE A 1 95 ? -14.132 -1.716 2.323 1.00 80.38 95 PHE A O 1
ATOM 710 N N . THR A 1 96 ? -16.253 -0.987 2.469 1.00 82.75 96 THR A N 1
ATOM 711 C CA . THR A 1 96 ? -15.941 0.386 2.076 1.00 82.75 96 THR A CA 1
ATOM 712 C C . THR A 1 96 ? -15.384 1.110 3.291 1.00 82.75 96 THR A C 1
ATOM 714 O O . THR A 1 96 ? -16.024 1.173 4.341 1.00 82.75 96 THR A O 1
ATOM 717 N N . LYS A 1 97 ? -14.167 1.638 3.177 1.00 84.81 97 LYS A N 1
ATOM 718 C CA . LYS A 1 97 ? -13.585 2.460 4.235 1.00 84.81 97 LYS A CA 1
ATOM 719 C C . LYS A 1 97 ? -14.329 3.793 4.301 1.00 84.81 97 LYS A C 1
ATOM 721 O O . LYS A 1 97 ? -14.515 4.427 3.269 1.00 84.81 97 LYS A O 1
ATOM 726 N N . LEU A 1 98 ? -14.650 4.241 5.514 1.00 91.25 98 LEU A N 1
ATOM 727 C CA . LEU A 1 98 ? -15.154 5.594 5.732 1.00 91.25 98 LEU A CA 1
ATOM 728 C C . LEU A 1 98 ? -14.105 6.643 5.321 1.00 91.25 98 LEU A C 1
ATOM 730 O O . LEU A 1 98 ? -12.927 6.549 5.702 1.00 91.25 98 LEU A O 1
ATOM 734 N N . SER A 1 99 ? -14.538 7.665 4.586 1.00 91.25 99 SER A N 1
ATOM 735 C CA . SER A 1 99 ? -13.754 8.859 4.271 1.00 91.25 99 SER A CA 1
ATOM 736 C C . SER A 1 99 ? -13.324 9.601 5.546 1.00 91.25 99 SER A C 1
ATOM 738 O O . SER A 1 99 ? -13.621 9.208 6.679 1.00 91.25 99 SER A O 1
ATOM 740 N N . PHE A 1 100 ? -12.533 10.664 5.404 1.00 91.69 100 PHE A N 1
ATOM 741 C CA . PHE A 1 100 ? -12.224 11.515 6.553 1.00 91.69 100 PHE A CA 1
ATOM 742 C C . PHE A 1 100 ? -13.491 12.181 7.112 1.00 91.69 100 PHE A C 1
ATOM 744 O O . PHE A 1 100 ? -13.748 12.100 8.311 1.00 91.69 100 PHE A O 1
ATOM 751 N N . GLU A 1 101 ? -14.313 12.729 6.227 1.00 96.56 101 GLU A N 1
ATOM 752 C CA . GLU A 1 101 ? -15.579 13.395 6.522 1.00 96.56 101 GLU A CA 1
ATOM 753 C C . GLU A 1 101 ? -16.596 12.411 7.114 1.00 96.56 101 GLU A C 1
ATOM 755 O O . GLU A 1 101 ? -17.239 12.709 8.118 1.00 96.56 101 GLU A O 1
ATOM 760 N N . GLU A 1 102 ? -16.689 11.195 6.569 1.00 97.44 102 GLU A N 1
ATOM 761 C CA . GLU A 1 102 ? -17.587 10.158 7.091 1.00 97.44 102 GLU A CA 1
ATOM 762 C C . GLU A 1 102 ? -17.178 9.682 8.492 1.00 97.44 102 GLU A C 1
ATOM 764 O O . GLU A 1 102 ? -18.032 9.353 9.314 1.00 97.44 102 GLU A O 1
ATOM 769 N N . ARG A 1 103 ? -15.877 9.683 8.817 1.00 97.94 103 ARG A N 1
ATOM 770 C CA . ARG A 1 103 ? -15.410 9.391 10.183 1.00 97.94 103 ARG A CA 1
ATOM 771 C C . ARG A 1 103 ? -15.751 10.508 11.166 1.00 97.94 103 ARG A C 1
ATOM 773 O O . ARG A 1 103 ? -16.072 10.208 12.314 1.00 97.94 103 ARG A O 1
ATOM 780 N N . GLN A 1 104 ? -15.696 11.769 10.739 1.00 98.06 104 GLN A N 1
ATOM 781 C CA . GLN A 1 104 ? -16.153 12.891 11.567 1.00 98.06 104 GLN A CA 1
ATOM 782 C C . GLN A 1 104 ? -17.658 12.798 11.827 1.00 98.06 104 GLN A C 1
ATOM 784 O O . GLN A 1 104 ? -18.100 12.961 12.963 1.00 98.06 104 GLN A O 1
ATOM 789 N N . GLU A 1 105 ? -18.435 12.472 10.795 1.00 98.19 105 GLU A N 1
ATOM 790 C CA . GLU A 1 105 ? -19.878 12.263 10.914 1.00 98.19 105 GLU A CA 1
ATOM 791 C C . GLU A 1 105 ? -20.210 11.076 11.833 1.00 98.19 105 GLU A C 1
ATOM 793 O O . GLU A 1 105 ? -21.102 11.180 12.672 1.00 98.19 105 GLU A O 1
ATOM 798 N N . LEU A 1 106 ? -19.457 9.972 11.756 1.00 97.94 106 LEU A N 1
ATOM 799 C CA . LEU A 1 106 ? -19.580 8.855 12.697 1.00 97.94 106 LEU A CA 1
ATOM 800 C C . LEU A 1 106 ? -19.365 9.310 14.149 1.00 97.94 106 LEU A C 1
ATOM 802 O O . LEU A 1 106 ? -20.187 9.005 15.011 1.00 97.94 106 LEU A O 1
ATOM 806 N N . GLN A 1 107 ? -18.284 10.048 14.426 1.00 98.56 107 GLN A N 1
ATOM 807 C CA . GLN A 1 107 ? -17.997 10.572 15.769 1.00 98.56 107 GLN A CA 1
ATOM 808 C C . GLN A 1 107 ? -19.118 11.492 16.268 1.00 98.56 107 GLN A C 1
ATOM 810 O O . GLN A 1 107 ? -19.542 11.375 17.419 1.00 98.56 107 GLN A O 1
ATOM 815 N N . LYS A 1 108 ? -19.638 12.359 15.392 1.00 98.31 108 LYS A N 1
ATOM 816 C CA . LYS A 1 108 ? -20.767 13.240 15.698 1.00 98.31 108 LYS A CA 1
ATOM 817 C C . LYS A 1 108 ? -22.022 12.445 16.061 1.00 98.31 108 LYS A C 1
ATOM 819 O O . LYS A 1 108 ? -22.599 12.688 17.115 1.00 98.31 108 LYS A O 1
ATOM 824 N N . ARG A 1 109 ? -22.407 11.452 15.254 1.00 98.19 109 ARG A N 1
ATOM 825 C CA . ARG A 1 109 ? -23.586 10.604 15.518 1.00 98.19 109 ARG A CA 1
ATOM 826 C C . ARG A 1 109 ? -23.449 9.802 16.804 1.00 98.19 109 ARG A C 1
ATOM 828 O O . ARG A 1 109 ? -24.394 9.713 17.580 1.00 98.19 109 ARG A O 1
ATOM 835 N N . LEU A 1 110 ? -22.269 9.238 17.061 1.00 98.19 110 LEU A N 1
ATOM 836 C CA . LEU A 1 110 ? -22.001 8.550 18.325 1.00 98.19 110 LEU A CA 1
ATOM 837 C C . LEU A 1 110 ? -22.159 9.503 19.516 1.00 98.19 110 LEU A C 1
ATOM 839 O O . LEU A 1 110 ? -22.685 9.096 20.549 1.00 98.19 110 LEU A O 1
ATOM 843 N N . SER A 1 111 ? -21.765 10.769 19.363 1.00 97.81 111 SER A N 1
ATOM 844 C CA . SER A 1 111 ? -21.944 11.795 20.391 1.00 97.81 111 SER A CA 1
ATOM 845 C C . SER A 1 111 ? -23.406 12.177 20.607 1.00 97.81 111 SER A C 1
ATOM 847 O O . SER A 1 111 ? -23.869 12.193 21.745 1.00 97.81 111 SER A O 1
ATOM 849 N N . GLU A 1 112 ? -24.170 12.375 19.530 1.00 97.62 112 GLU A N 1
ATOM 850 C CA . GLU A 1 112 ? -25.618 12.637 19.581 1.00 97.62 112 GLU A CA 1
ATOM 851 C C . GLU A 1 112 ? -26.396 11.505 20.275 1.00 97.62 112 GLU A C 1
ATOM 853 O O . GLU A 1 112 ? -27.414 11.748 20.920 1.00 97.62 112 GLU A O 1
ATOM 858 N N . HIS A 1 113 ? -25.890 10.272 20.198 1.00 95.75 113 HIS A N 1
ATOM 859 C CA . HIS A 1 113 ? -26.444 9.108 20.888 1.00 95.75 113 HIS A CA 1
ATOM 860 C C . HIS A 1 113 ? -25.824 8.830 22.272 1.00 95.75 113 HIS A C 1
ATOM 862 O O . HIS A 1 113 ? -26.150 7.818 22.892 1.00 95.75 113 HIS A O 1
ATOM 868 N N . GLY A 1 114 ? -24.960 9.715 22.779 1.00 96.69 114 GLY A N 1
ATOM 869 C CA . GLY A 1 114 ? -24.388 9.633 24.127 1.00 96.69 114 GLY A CA 1
ATOM 870 C C . GLY A 1 114 ? -23.243 8.629 24.297 1.00 96.69 114 GLY A C 1
ATOM 871 O O . GLY A 1 114 ? -22.877 8.317 25.427 1.00 96.69 114 GLY A O 1
ATOM 872 N N . TYR A 1 115 ? -22.671 8.120 23.204 1.00 97.81 115 TYR A N 1
ATOM 873 C CA . TYR A 1 115 ? -21.554 7.167 23.228 1.00 97.81 115 TYR A CA 1
ATOM 874 C C . TYR A 1 115 ? -20.176 7.828 23.164 1.00 97.81 115 TYR A C 1
ATOM 876 O O . TYR A 1 115 ? -19.183 7.177 23.479 1.00 97.81 115 TYR A O 1
ATOM 884 N N . TYR A 1 116 ? -20.092 9.084 22.719 1.00 98.12 116 TYR A N 1
ATOM 885 C CA . TYR A 1 116 ? -18.821 9.759 22.451 1.00 98.12 116 TYR A CA 1
ATOM 886 C C . TYR A 1 116 ? -18.830 11.223 22.912 1.00 98.12 116 TYR A C 1
ATOM 888 O O . TYR A 1 116 ? -19.763 11.965 22.622 1.00 98.12 116 TYR A O 1
ATOM 896 N N . ASP A 1 117 ? -17.776 11.663 23.593 1.00 96.69 117 ASP A N 1
ATOM 897 C CA . ASP A 1 117 ? -17.616 13.025 24.137 1.00 96.69 117 ASP A CA 1
ATOM 898 C C . ASP A 1 117 ? -16.340 13.735 23.637 1.00 96.69 117 ASP A C 1
ATOM 900 O O . ASP A 1 117 ? -16.028 14.856 24.041 1.00 96.69 117 ASP A O 1
ATOM 904 N N . GLY A 1 118 ? -15.596 13.087 22.734 1.00 95.62 118 GLY A N 1
ATOM 905 C CA . GLY A 1 118 ? -14.358 13.603 22.158 1.00 95.62 118 GLY A CA 1
ATOM 906 C C . GLY A 1 118 ? -14.554 14.543 20.962 1.00 95.62 118 GLY A C 1
ATOM 907 O O . GLY A 1 118 ? -15.663 14.879 20.551 1.00 95.62 118 GLY A O 1
ATOM 908 N N . LYS A 1 119 ? -13.433 14.966 20.362 1.00 96.12 119 LYS A N 1
ATOM 909 C CA . LYS A 1 119 ? -13.427 15.837 19.175 1.00 96.12 119 LYS A CA 1
ATOM 910 C C . LYS A 1 119 ? -13.843 15.074 17.917 1.00 96.12 119 LYS A C 1
ATOM 912 O O . LYS A 1 119 ? -13.417 13.944 17.706 1.00 96.12 119 LYS A O 1
ATOM 917 N N . PHE A 1 120 ? -14.581 15.738 17.030 1.00 97.56 120 PHE A N 1
ATOM 918 C CA . PHE A 1 120 ? -14.959 15.189 15.723 1.00 97.56 120 PHE A CA 1
ATOM 919 C C . PHE A 1 120 ? -13.857 15.466 14.690 1.00 97.56 120 PHE A C 1
ATOM 921 O O . PHE A 1 120 ? -14.022 16.272 13.777 1.00 97.56 120 PHE A O 1
ATOM 928 N N . ASP A 1 121 ? -12.679 14.878 14.886 1.00 95.44 121 ASP A N 1
ATOM 929 C CA . ASP A 1 121 ? -11.476 15.111 14.073 1.00 95.44 121 ASP A CA 1
ATOM 930 C C . ASP A 1 121 ? -11.212 14.020 13.019 1.00 95.44 121 ASP A C 1
ATOM 932 O O . ASP A 1 121 ? -10.176 14.029 12.354 1.00 95.44 121 ASP A O 1
ATOM 936 N N . GLY A 1 122 ? -12.125 13.053 12.895 1.00 94.69 122 GLY A N 1
ATOM 937 C CA . GLY A 1 122 ? -12.060 11.935 11.960 1.00 94.69 122 GLY A CA 1
ATOM 938 C C . GLY A 1 122 ? -11.025 10.879 12.349 1.00 94.69 122 GLY A C 1
ATOM 939 O O . GLY A 1 122 ? -10.901 9.855 11.670 1.00 94.69 122 GLY A O 1
ATOM 940 N N . LYS A 1 123 ? -10.258 11.077 13.426 1.00 95.25 123 LYS A N 1
ATOM 941 C CA . LYS A 1 123 ? -9.248 10.126 13.893 1.00 95.25 123 LYS A CA 1
ATOM 942 C C . LYS A 1 123 ? -9.907 9.115 14.824 1.00 95.25 123 LYS A C 1
ATOM 944 O O . LYS A 1 123 ? -10.271 9.422 15.953 1.00 95.25 123 LYS A O 1
ATOM 949 N N . ILE A 1 124 ? -10.011 7.871 14.362 1.00 95.06 124 ILE A N 1
ATOM 950 C CA . ILE A 1 124 ? -10.579 6.771 15.152 1.00 95.06 124 ILE A CA 1
ATOM 951 C C . ILE A 1 124 ? -9.532 6.260 16.153 1.00 95.06 124 ILE A C 1
ATOM 953 O O . ILE A 1 124 ? -8.831 5.275 15.913 1.00 95.06 124 ILE A O 1
ATOM 957 N N . GLY A 1 125 ? -9.389 6.997 17.255 1.00 94.19 125 GLY A N 1
ATOM 958 C CA . GLY A 1 125 ? -8.593 6.620 18.424 1.00 94.19 125 GLY A CA 1
ATOM 959 C C . GLY A 1 125 ? -9.381 5.769 19.421 1.00 94.19 125 GLY A C 1
ATOM 960 O O . GLY A 1 125 ? -10.511 5.358 19.151 1.00 94.19 125 GLY A O 1
ATOM 961 N N 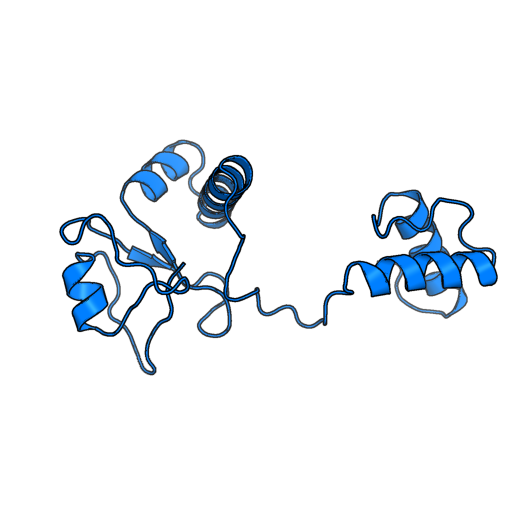. ASP A 1 126 ? -8.800 5.531 20.594 1.00 96.38 126 ASP A N 1
ATOM 962 C CA . ASP A 1 126 ? -9.363 4.610 21.592 1.00 96.38 126 ASP A CA 1
ATOM 963 C C . ASP A 1 126 ? -10.763 5.022 22.068 1.00 96.38 126 ASP A C 1
ATOM 965 O O . ASP A 1 126 ? -11.643 4.171 22.176 1.00 96.38 126 ASP A O 1
ATOM 969 N N . GLY A 1 127 ? -11.020 6.325 22.237 1.00 96.75 127 GLY A N 1
ATOM 970 C CA . GLY A 1 127 ? -12.354 6.827 22.588 1.00 96.75 127 GLY A CA 1
ATOM 971 C C . GLY A 1 127 ? -13.412 6.551 21.511 1.00 96.75 127 GLY A C 1
ATOM 972 O O . GLY A 1 127 ? -14.519 6.127 21.827 1.00 96.75 127 GLY A O 1
ATOM 973 N N . SER A 1 128 ? -13.078 6.731 20.226 1.00 97.38 128 SER A N 1
ATOM 974 C CA . SER A 1 128 ? -14.015 6.426 19.134 1.00 97.38 128 SER A CA 1
ATOM 975 C C . SER A 1 128 ? -14.265 4.923 19.020 1.00 97.38 128 SER A C 1
ATOM 977 O O . SER A 1 128 ? -15.403 4.522 18.810 1.00 97.38 128 SER A O 1
ATOM 979 N N . LYS A 1 129 ? -13.235 4.085 19.206 1.00 97.44 129 LYS A N 1
ATOM 980 C CA . LYS A 1 129 ? -13.392 2.621 19.226 1.00 97.44 129 LYS A CA 1
ATOM 981 C C . LYS A 1 129 ? -14.297 2.165 20.367 1.00 97.44 129 LYS A C 1
ATOM 983 O O . LYS A 1 129 ? -15.192 1.363 20.140 1.00 97.44 129 LYS A O 1
ATOM 988 N N . ALA A 1 130 ? -14.103 2.703 21.573 1.00 97.75 130 ALA A N 1
ATOM 989 C CA . ALA A 1 130 ? -14.957 2.396 22.718 1.00 97.75 130 ALA A CA 1
ATOM 990 C C . ALA A 1 130 ? -16.423 2.777 22.452 1.00 97.75 130 ALA A C 1
ATOM 992 O O . ALA A 1 130 ? -17.321 1.982 22.724 1.00 97.75 130 ALA A O 1
ATOM 993 N N . ALA A 1 131 ? -16.660 3.949 21.855 1.00 98.00 131 ALA A N 1
ATOM 994 C CA . ALA A 1 131 ? -17.994 4.395 21.464 1.00 98.00 131 ALA A CA 1
ATOM 995 C C . ALA A 1 131 ? -18.644 3.479 20.410 1.00 98.00 131 ALA A C 1
ATOM 997 O O . ALA A 1 131 ? -19.815 3.124 20.544 1.00 98.00 131 ALA A O 1
ATOM 998 N N . ILE A 1 132 ? -17.882 3.061 19.390 1.00 97.62 132 ILE A N 1
ATOM 999 C CA . ILE A 1 132 ? -18.340 2.116 18.357 1.00 97.62 132 ILE A CA 1
ATOM 1000 C C . ILE A 1 132 ? -18.717 0.773 18.994 1.00 97.62 132 ILE A C 1
ATOM 1002 O O . ILE A 1 132 ? -19.831 0.303 18.774 1.00 97.62 132 ILE A O 1
ATOM 1006 N N . MET A 1 133 ? -17.851 0.205 19.841 1.00 98.12 133 MET A N 1
ATOM 1007 C CA . MET A 1 133 ? -18.113 -1.065 20.531 1.00 98.12 133 MET A CA 1
ATOM 1008 C C . MET A 1 133 ? -19.325 -0.987 21.461 1.00 98.12 133 MET A C 1
ATOM 1010 O O . MET A 1 133 ? -20.146 -1.904 21.492 1.00 98.12 133 MET A O 1
ATOM 1014 N N . ALA A 1 134 ? -19.494 0.123 22.181 1.00 97.75 134 ALA A N 1
ATOM 1015 C CA . ALA A 1 134 ? -20.661 0.341 23.029 1.00 97.75 134 ALA A CA 1
ATOM 1016 C C . ALA A 1 134 ? -21.962 0.427 22.210 1.00 97.75 134 ALA A C 1
ATOM 1018 O O . ALA A 1 134 ? -22.989 -0.128 22.615 1.00 97.75 134 ALA A O 1
ATOM 1019 N N . TYR A 1 135 ? -21.921 1.072 21.041 1.00 97.69 135 TYR A N 1
ATOM 1020 C CA . TYR A 1 135 ? -23.052 1.101 20.119 1.00 97.69 135 TYR A CA 1
ATOM 1021 C C . TYR A 1 135 ? -23.341 -0.288 19.529 1.00 97.69 135 TYR A C 1
ATOM 1023 O O . TYR A 1 135 ? -24.483 -0.739 19.595 1.00 97.69 135 TYR A O 1
ATOM 1031 N N . GLN A 1 136 ? -22.323 -1.003 19.028 1.00 97.75 136 GLN A N 1
ATOM 1032 C CA . GLN A 1 136 ? -22.442 -2.381 18.527 1.00 97.75 136 GLN A CA 1
ATOM 1033 C C . GLN A 1 136 ? -23.090 -3.294 19.576 1.00 97.75 136 GLN A C 1
ATOM 1035 O O . GLN A 1 136 ? -24.072 -3.973 19.277 1.00 97.75 136 GLN A O 1
ATOM 1040 N N . ALA A 1 137 ? -22.621 -3.236 20.827 1.00 97.44 137 ALA A N 1
ATOM 1041 C CA . ALA A 1 137 ? -23.200 -3.987 21.936 1.00 97.44 137 ALA A CA 1
ATOM 1042 C C . ALA A 1 137 ? -24.680 -3.638 22.166 1.00 97.44 137 ALA A C 1
ATOM 1044 O O . ALA A 1 137 ? -25.500 -4.532 22.373 1.00 97.44 137 ALA A O 1
ATOM 1045 N N . LYS A 1 138 ? -25.051 -2.350 22.088 1.00 96.75 138 LYS A N 1
ATOM 1046 C CA . LYS A 1 138 ? -26.446 -1.910 22.242 1.00 96.75 138 LYS A CA 1
ATOM 1047 C C . LYS A 1 138 ? -27.367 -2.487 21.167 1.00 96.75 138 LYS A C 1
ATOM 1049 O O . LYS A 1 138 ? -28.515 -2.805 21.481 1.00 96.75 138 LYS A O 1
ATOM 1054 N N . VAL A 1 139 ? -26.897 -2.583 19.925 1.00 96.81 139 VAL A N 1
ATOM 1055 C CA . VAL A 1 139 ? -27.700 -3.061 18.786 1.00 96.81 139 VAL A CA 1
ATOM 1056 C C . VAL A 1 139 ? -27.549 -4.563 18.516 1.00 96.81 139 VAL A C 1
ATOM 1058 O O . VAL A 1 139 ? -28.116 -5.066 17.550 1.00 96.81 139 VAL A O 1
ATOM 1061 N N . GLY A 1 140 ? -26.824 -5.294 19.370 1.00 96.75 140 GLY A N 1
ATOM 1062 C CA . GLY A 1 140 ? -26.650 -6.745 19.249 1.00 96.75 140 GLY A CA 1
ATOM 1063 C C . GLY A 1 140 ? -25.689 -7.175 18.136 1.00 96.75 140 GLY A C 1
ATOM 1064 O O . GLY A 1 140 ? -25.789 -8.299 17.649 1.00 96.75 140 GLY A O 1
ATOM 1065 N N . LEU A 1 141 ? -24.777 -6.294 17.722 1.00 96.44 141 LEU A N 1
ATOM 1066 C CA . LEU A 1 141 ? -23.694 -6.613 16.794 1.00 96.44 141 LEU A CA 1
ATOM 1067 C C . LEU A 1 141 ? -22.458 -7.129 17.545 1.00 96.44 141 LEU A C 1
ATOM 1069 O O . LEU A 1 141 ? -22.288 -6.893 18.745 1.00 96.44 141 LEU A O 1
ATOM 1073 N N . THR A 1 142 ? -21.573 -7.815 16.820 1.00 95.50 142 THR A N 1
ATOM 1074 C CA . THR A 1 142 ? -20.225 -8.141 17.305 1.00 95.50 142 THR A CA 1
ATOM 1075 C C . THR A 1 142 ? -19.471 -6.853 17.642 1.00 95.50 142 THR A C 1
ATOM 1077 O O . THR A 1 142 ? -19.583 -5.868 16.919 1.00 95.50 142 THR A O 1
ATOM 1080 N N . GLN A 1 143 ? -18.728 -6.862 18.750 1.00 95.69 143 GLN A N 1
ATOM 1081 C CA . GLN A 1 143 ? -17.882 -5.745 19.172 1.00 95.69 143 GLN A CA 1
ATOM 1082 C C . GLN A 1 143 ? -16.518 -5.872 18.482 1.00 95.69 143 GLN A C 1
ATOM 1084 O O . GLN A 1 143 ? -15.715 -6.715 18.889 1.00 95.69 143 GLN A O 1
ATOM 1089 N N . ASP A 1 144 ? -16.294 -5.089 17.426 1.00 87.56 144 ASP A N 1
ATOM 1090 C CA . ASP A 1 144 ? -15.081 -5.100 16.592 1.00 87.56 144 ASP A CA 1
ATOM 1091 C C . ASP A 1 144 ? -14.630 -3.705 16.122 1.00 87.56 144 ASP A C 1
ATOM 1093 O O . ASP A 1 144 ? -15.472 -2.780 16.024 1.00 87.56 144 ASP A O 1
#

Foldseek 3Di:
DWAADDDDDDFDKDFQLVRVVNVIGRLVNDHDPGRRFIFGKDDPQHNQADIDTHTPVLVVQCVVPVDSVRSVVVVQVVCVVVVHPGDSGHHPDPDDDQDLVRLLVLQVVLVVVVLADDHSRSDCDPSNLSSQQVVCVVVVHDSD

pLDDT: mean 94.9, std 3.75, range [80.38, 98.56]

Secondary structure (DSSP, 8-state):
-EE--SSPPPPSEEEHHHHHHTT-EETTSPPPS-SS-EEEEE-EEEETS-BEEEEHHHHHHHHHS--HHHHHHHHHHHHHHTT----SSPP--SSPPP-HHHHHHHHHHHHHTTS--S--SS---HHHHHHHHHHHHHHT----